Protein AF-A0A1H3S8G8-F1 (afdb_monomer_lite)

Foldseek 3Di:
DLVVLVLVVVVVVCLQCVCVVCVVVPNRDPQVCVVLVHPHPVRQLLQKAWFFDLDSAWGWMKGQGPVRKIKIATGRHDDGRPDIDIGRHQLVVNVVSVVVCVVSVHDGDCVSGQDDPPDDSNVDPHDSVSNVVVSVVSPD

Radius of gyration: 14.51 Å; chains: 1; bounding box: 29×33×45 Å

pLDDT: mean 71.93, std 17.77, range [33.47, 95.25]

Sequence (140 aa):
MIRMFKSLKKIMQKVFQGDRNSAETGRTPHAIWKIAGYMSSEEMDAHTVQIYWFNPDNFYMATKCKDQTWIVWENLGNDFCRNHIHFSNWREAVLFLYEESKKLGAIWGPESFGFRVGVNPFENEPDFSFYKEMVEEYYD

Secondary structure (DSSP, 8-state):
-HHHHHHHHHHHHHHHHHHHHHGGGT-----HHHHTT-SSHHHHHTTEEEEEEEETTEEEEEEE-TTS-EEEEEEESSSTTSEEEEESSHHHHHHHHHHHHHHHTPPP-GGGGTPPTT--TTTS---HHHHHHHHHHHH-

Structure (mmCIF, N/CA/C/O backbone):
data_AF-A0A1H3S8G8-F1
#
_entry.id   AF-A0A1H3S8G8-F1
#
loop_
_atom_site.group_PDB
_atom_site.id
_atom_site.type_symbol
_atom_site.label_atom_id
_atom_site.label_alt_id
_atom_site.label_comp_id
_atom_site.label_asym_id
_atom_site.label_entity_id
_atom_site.label_seq_id
_atom_site.pdbx_PDB_ins_code
_atom_site.Cartn_x
_atom_site.Cartn_y
_atom_site.Cartn_z
_atom_site.occupancy
_atom_site.B_iso_or_equiv
_atom_site.auth_seq_id
_atom_site.auth_comp_id
_atom_site.auth_asym_id
_atom_site.auth_atom_id
_atom_site.pdbx_PDB_model_num
ATOM 1 N N . MET A 1 1 ? 13.587 -17.000 -8.608 1.00 40.34 1 MET A N 1
ATOM 2 C CA . MET A 1 1 ? 12.211 -16.722 -8.139 1.00 40.34 1 MET A CA 1
ATOM 3 C C . MET A 1 1 ? 11.906 -17.349 -6.776 1.00 40.34 1 MET A C 1
ATOM 5 O O . MET A 1 1 ? 11.712 -16.593 -5.844 1.00 40.34 1 MET A O 1
ATOM 9 N N . ILE A 1 2 ? 11.983 -18.673 -6.582 1.00 33.47 2 ILE A N 1
ATOM 10 C CA . ILE A 1 2 ? 11.599 -19.365 -5.318 1.00 33.47 2 ILE A CA 1
ATOM 11 C C . ILE A 1 2 ? 12.330 -18.859 -4.049 1.00 33.47 2 ILE A C 1
ATOM 13 O O . ILE A 1 2 ? 11.754 -18.773 -2.967 1.00 33.47 2 ILE A O 1
ATOM 17 N N . ARG A 1 3 ? 13.608 -18.473 -4.163 1.00 35.59 3 ARG A N 1
ATOM 18 C CA . ARG A 1 3 ? 14.413 -17.956 -3.035 1.00 35.59 3 ARG A CA 1
ATOM 19 C C . ARG A 1 3 ? 13.947 -16.581 -2.528 1.00 35.59 3 ARG A C 1
ATOM 21 O O . ARG A 1 3 ? 14.215 -16.238 -1.384 1.00 35.59 3 ARG A O 1
ATOM 28 N N . MET A 1 4 ? 13.268 -15.822 -3.387 1.00 38.59 4 MET A N 1
ATOM 29 C CA . MET A 1 4 ? 12.788 -14.462 -3.138 1.00 38.59 4 MET A CA 1
ATOM 30 C C . MET A 1 4 ? 11.531 -14.477 -2.269 1.00 38.59 4 MET A C 1
ATOM 32 O O . MET A 1 4 ? 11.485 -13.826 -1.231 1.00 38.59 4 MET A O 1
ATOM 36 N N . PHE A 1 5 ? 10.583 -15.342 -2.630 1.00 37.78 5 PHE A N 1
ATOM 37 C CA . PHE A 1 5 ? 9.359 -15.572 -1.874 1.00 37.78 5 PHE A CA 1
ATOM 38 C C . PHE A 1 5 ? 9.680 -16.078 -0.452 1.00 37.78 5 PHE A C 1
ATOM 40 O O . PHE A 1 5 ? 9.202 -15.510 0.525 1.00 37.78 5 PHE A O 1
ATOM 47 N N . LYS A 1 6 ? 10.564 -17.074 -0.262 1.00 40.22 6 LYS A N 1
ATOM 48 C CA . LYS A 1 6 ? 10.893 -17.573 1.100 1.00 40.22 6 LYS A CA 1
ATOM 49 C C . LYS A 1 6 ? 11.441 -16.496 2.052 1.00 40.22 6 LYS A C 1
ATOM 51 O O . LYS A 1 6 ? 11.160 -16.550 3.250 1.00 40.22 6 LYS A O 1
ATOM 56 N N . SER A 1 7 ? 12.203 -15.525 1.543 1.00 43.31 7 SER A N 1
ATOM 57 C CA . SER A 1 7 ? 12.634 -14.362 2.333 1.00 43.31 7 SER A CA 1
ATOM 58 C C . SER A 1 7 ? 11.457 -13.450 2.680 1.00 43.31 7 SER A C 1
ATOM 60 O O . SER A 1 7 ? 11.375 -12.989 3.813 1.00 43.31 7 SER A O 1
ATOM 62 N N . LEU A 1 8 ? 10.516 -13.272 1.753 1.00 45.50 8 LEU A N 1
ATOM 63 C CA . LEU A 1 8 ? 9.277 -12.513 1.927 1.00 45.50 8 LEU A CA 1
ATOM 64 C C . LEU A 1 8 ? 8.398 -13.070 3.062 1.00 45.50 8 LEU A C 1
ATOM 66 O O . LEU A 1 8 ? 8.045 -12.318 3.962 1.00 45.50 8 LEU A O 1
ATOM 70 N N . LYS A 1 9 ? 8.139 -14.390 3.110 1.00 49.94 9 LYS A N 1
ATOM 71 C CA . LYS A 1 9 ? 7.389 -15.041 4.215 1.00 49.94 9 LYS A CA 1
ATOM 72 C C . LYS A 1 9 ? 8.050 -14.784 5.568 1.00 49.94 9 LYS A C 1
ATOM 74 O O . LYS A 1 9 ? 7.374 -14.505 6.550 1.00 49.94 9 LYS A O 1
ATOM 79 N N . LYS A 1 10 ? 9.384 -14.836 5.621 1.00 52.56 10 LYS A N 1
ATOM 80 C CA . LYS A 1 10 ? 10.160 -14.581 6.843 1.00 52.56 10 LYS A CA 1
ATOM 81 C C . LYS A 1 10 ? 10.150 -13.103 7.242 1.00 52.56 10 LYS A C 1
ATOM 83 O O . LYS A 1 10 ? 10.197 -12.812 8.433 1.00 52.56 10 LYS A O 1
ATOM 88 N N . ILE A 1 11 ? 10.091 -12.192 6.271 1.00 51.97 11 ILE A N 1
ATOM 89 C CA . ILE A 1 11 ? 9.943 -10.750 6.489 1.00 51.97 11 ILE A CA 1
ATOM 90 C C . ILE A 1 11 ? 8.528 -10.446 6.979 1.00 51.97 11 ILE A C 1
ATOM 92 O O . ILE A 1 11 ? 8.407 -9.844 8.033 1.00 51.97 11 ILE A O 1
ATOM 96 N N . MET A 1 12 ? 7.477 -10.942 6.321 1.00 49.28 12 MET A N 1
ATOM 97 C CA . MET A 1 12 ? 6.086 -10.765 6.761 1.00 49.28 12 MET A CA 1
ATOM 98 C C . MET A 1 12 ? 5.850 -11.373 8.147 1.00 49.28 12 MET A C 1
ATOM 100 O O . MET A 1 12 ? 5.337 -10.706 9.037 1.00 49.28 12 MET A O 1
ATOM 104 N N . GLN A 1 13 ? 6.331 -12.594 8.401 1.00 53.72 13 GLN A N 1
ATOM 105 C CA . GLN A 1 13 ? 6.277 -13.182 9.742 1.00 53.72 13 GLN A CA 1
ATOM 106 C C . GLN A 1 13 ? 7.041 -12.344 10.769 1.00 53.72 13 GLN A C 1
ATOM 108 O O . GLN A 1 13 ? 6.549 -12.187 11.878 1.00 53.72 13 GLN A O 1
ATOM 113 N N . LYS A 1 14 ? 8.199 -11.765 10.416 1.00 52.97 14 LYS A N 1
ATOM 114 C CA . LYS A 1 14 ? 8.927 -10.822 11.281 1.00 52.97 14 LYS A CA 1
ATOM 115 C C . LYS A 1 14 ? 8.210 -9.487 11.466 1.00 52.97 14 LYS A C 1
ATOM 117 O O . LYS A 1 14 ? 8.347 -8.921 12.538 1.00 52.97 14 LYS A O 1
ATOM 122 N N . VAL A 1 15 ? 7.470 -8.991 10.479 1.00 52.12 15 VAL A N 1
ATOM 123 C CA . VAL A 1 15 ? 6.645 -7.778 10.589 1.00 52.12 15 VAL A CA 1
ATOM 124 C C . VAL A 1 15 ? 5.560 -8.013 11.634 1.00 52.12 15 VAL A C 1
ATOM 126 O O . VAL A 1 15 ? 5.471 -7.271 12.607 1.00 52.12 15 VAL A O 1
ATOM 129 N N . PHE A 1 16 ? 4.833 -9.125 11.516 1.00 49.81 16 PHE A N 1
ATOM 130 C CA . PHE A 1 16 ? 3.761 -9.472 12.450 1.00 49.81 16 PHE A CA 1
ATOM 131 C C . PHE A 1 16 ? 4.267 -10.002 13.809 1.00 49.81 16 PHE A C 1
ATOM 133 O O . PHE A 1 16 ? 3.591 -9.849 14.824 1.00 49.81 16 PHE A O 1
ATOM 140 N N . GLN A 1 17 ? 5.464 -10.603 13.882 1.00 46.16 17 GLN A N 1
ATOM 141 C CA . GLN A 1 17 ? 6.090 -11.043 15.145 1.00 46.16 17 GLN A CA 1
ATOM 142 C C . GLN A 1 17 ? 6.934 -9.957 15.825 1.00 46.16 17 GLN A C 1
ATOM 144 O O . GLN A 1 17 ? 7.108 -10.006 17.041 1.00 46.16 17 GLN A O 1
ATOM 149 N N . GLY A 1 18 ? 7.440 -8.967 15.089 1.00 48.47 18 GLY A N 1
ATOM 150 C CA . GLY A 1 18 ? 8.150 -7.804 15.631 1.00 48.47 18 GLY A CA 1
ATOM 151 C C . GLY A 1 18 ? 7.237 -6.936 16.496 1.00 48.47 18 GLY A C 1
ATOM 152 O O . GLY A 1 18 ? 7.663 -6.449 17.546 1.00 48.47 18 GLY A O 1
ATOM 153 N N . ASP A 1 19 ? 5.952 -6.867 16.140 1.00 48.66 19 ASP A N 1
ATOM 154 C CA . ASP A 1 19 ? 4.890 -6.314 16.989 1.00 48.66 19 ASP A CA 1
ATOM 155 C C . ASP A 1 19 ? 4.753 -7.069 18.326 1.00 48.66 19 ASP A C 1
ATOM 157 O O . ASP A 1 19 ? 4.476 -6.472 19.368 1.00 48.66 19 ASP A O 1
ATOM 161 N N . ARG A 1 20 ? 5.028 -8.381 18.330 1.00 43.47 20 ARG A N 1
ATOM 162 C CA . ARG A 1 20 ? 4.931 -9.250 19.512 1.00 43.47 20 ARG A CA 1
ATOM 163 C C . ARG A 1 20 ? 6.098 -9.044 20.495 1.00 43.47 20 ARG A C 1
ATOM 165 O O . ARG A 1 20 ? 5.859 -8.982 21.695 1.00 43.47 20 ARG A O 1
ATOM 172 N N . ASN A 1 21 ? 7.331 -8.861 20.005 1.00 39.47 21 ASN A N 1
ATOM 173 C CA . ASN A 1 21 ? 8.525 -8.632 20.848 1.00 39.47 21 ASN A CA 1
ATOM 174 C C . ASN A 1 21 ? 8.646 -7.191 21.374 1.00 39.47 21 ASN A C 1
ATOM 176 O O . ASN A 1 21 ? 9.250 -6.941 22.417 1.00 39.47 21 ASN A O 1
ATOM 180 N N . SER A 1 22 ? 8.073 -6.216 20.671 1.00 45.53 22 SER A N 1
ATOM 181 C CA . SER A 1 22 ? 8.128 -4.809 21.084 1.00 45.53 22 SER A CA 1
ATOM 182 C C . SER A 1 22 ? 7.281 -4.538 22.338 1.00 45.53 22 SER A C 1
ATOM 184 O O . SER A 1 22 ? 7.644 -3.696 23.162 1.00 45.53 22 SER A O 1
ATOM 186 N N . ALA A 1 23 ? 6.225 -5.334 22.552 1.00 42.12 23 ALA A N 1
ATOM 187 C CA . ALA A 1 23 ? 5.430 -5.338 23.780 1.00 42.12 23 ALA A CA 1
ATOM 188 C C . ALA A 1 23 ? 6.251 -5.684 25.044 1.00 42.12 23 ALA A C 1
ATOM 190 O O . ALA A 1 23 ? 5.942 -5.183 26.122 1.00 42.12 23 ALA A O 1
ATOM 191 N N . GLU A 1 24 ? 7.325 -6.474 24.921 1.00 39.62 24 GLU A N 1
ATOM 192 C CA . GLU A 1 24 ? 8.179 -6.890 26.048 1.00 39.62 24 GLU A CA 1
ATOM 193 C C . GLU A 1 24 ? 9.216 -5.824 26.451 1.00 39.62 24 GLU A C 1
ATOM 195 O O . GLU A 1 24 ? 9.708 -5.825 27.577 1.00 39.62 24 GLU A O 1
ATOM 200 N N . THR A 1 25 ? 9.528 -4.871 25.562 1.00 38.34 25 THR A N 1
ATOM 201 C CA . THR A 1 25 ? 10.548 -3.824 25.796 1.00 38.34 25 THR A CA 1
ATOM 202 C C . THR A 1 25 ? 9.971 -2.481 26.262 1.00 38.34 25 THR A C 1
ATOM 204 O O . THR A 1 25 ? 10.707 -1.502 26.393 1.00 38.34 25 THR A O 1
ATOM 207 N N . GLY A 1 26 ? 8.654 -2.395 26.492 1.00 37.16 26 GLY A N 1
ATOM 208 C CA . GLY A 1 26 ? 7.969 -1.155 26.892 1.00 37.16 26 GLY A CA 1
ATOM 209 C C . GLY A 1 26 ? 7.886 -0.085 25.793 1.00 37.16 26 GLY A C 1
ATOM 210 O O . GLY A 1 26 ? 7.314 0.981 26.009 1.00 37.16 26 GLY A O 1
ATOM 211 N N . ARG A 1 27 ? 8.415 -0.361 24.596 1.00 45.44 27 ARG A N 1
ATOM 212 C CA . ARG A 1 27 ? 8.178 0.422 23.382 1.00 45.44 27 ARG A CA 1
ATOM 213 C C . ARG A 1 27 ? 6.961 -0.169 22.695 1.00 45.44 27 ARG A C 1
ATOM 215 O O . ARG A 1 27 ? 7.115 -1.007 21.820 1.00 45.44 27 ARG A O 1
ATOM 222 N N . THR A 1 28 ? 5.753 0.221 23.089 1.00 44.00 28 THR A N 1
ATOM 223 C CA . THR A 1 28 ? 4.561 -0.180 22.334 1.00 44.00 28 THR A CA 1
ATOM 224 C C . THR A 1 28 ? 4.692 0.361 20.912 1.00 44.00 28 THR A C 1
ATOM 226 O O . THR A 1 28 ? 4.639 1.587 20.744 1.00 44.00 28 THR A O 1
ATOM 229 N N . PRO A 1 29 ? 4.836 -0.492 19.879 1.00 49.22 29 PRO A N 1
ATOM 230 C CA . PRO A 1 29 ? 4.448 -0.071 18.549 1.00 49.22 29 PRO A CA 1
ATOM 231 C C . PRO A 1 29 ? 2.994 0.358 18.700 1.00 49.22 29 PRO A C 1
ATOM 233 O O . PRO A 1 29 ? 2.211 -0.297 19.401 1.00 49.22 29 PRO A O 1
ATOM 236 N N . HIS A 1 30 ? 2.619 1.496 18.128 1.00 54.53 30 HIS A N 1
ATOM 237 C CA . HIS A 1 30 ? 1.197 1.720 17.944 1.00 54.53 30 HIS A CA 1
ATOM 238 C C . HIS A 1 30 ? 0.748 0.579 17.052 1.00 54.53 30 HIS A C 1
ATOM 240 O O . HIS A 1 30 ? 1.142 0.543 15.895 1.00 54.53 30 HIS A O 1
ATOM 246 N N . ALA A 1 31 ? 0.031 -0.375 17.642 1.00 71.38 31 ALA A N 1
ATOM 247 C CA . ALA A 1 31 ? -0.576 -1.503 16.969 1.00 71.38 31 ALA A CA 1
ATOM 248 C C . ALA A 1 31 ? -1.118 -1.034 15.614 1.00 71.38 31 ALA A C 1
ATOM 250 O O . ALA A 1 31 ? -2.138 -0.344 15.578 1.00 71.38 31 ALA A O 1
ATOM 251 N N . ILE A 1 32 ? -0.409 -1.329 14.522 1.00 75.69 32 ILE A N 1
ATOM 252 C CA . ILE A 1 32 ? -0.683 -0.732 13.204 1.00 75.69 32 ILE A CA 1
ATOM 253 C C . ILE A 1 32 ? -2.089 -1.095 12.717 1.00 75.69 32 ILE A C 1
ATOM 255 O O . ILE A 1 32 ? -2.764 -0.295 12.073 1.00 75.69 32 ILE A O 1
ATOM 259 N N . TRP A 1 33 ? -2.597 -2.240 13.178 1.00 79.94 33 TRP A N 1
ATOM 260 C CA . TRP A 1 33 ? -3.981 -2.652 12.988 1.00 79.94 33 TRP A CA 1
ATOM 261 C C . TRP A 1 33 ? -4.984 -1.666 13.596 1.00 79.94 33 TRP A C 1
ATOM 263 O O . TRP A 1 33 ? -5.992 -1.382 12.962 1.00 79.94 33 TRP A O 1
ATOM 273 N N . LYS A 1 34 ? -4.703 -1.065 14.762 1.00 82.94 34 LYS A N 1
ATOM 274 C CA . LYS A 1 34 ? -5.573 -0.034 15.354 1.00 82.94 34 LYS A CA 1
ATOM 275 C C . LYS A 1 34 ? -5.603 1.239 14.515 1.00 82.94 34 LYS A C 1
ATOM 277 O O . LYS A 1 34 ? -6.664 1.843 14.408 1.00 82.94 34 LYS A O 1
ATOM 282 N N . ILE A 1 35 ? -4.469 1.635 13.927 1.00 84.75 35 ILE A N 1
ATOM 283 C CA . ILE A 1 35 ? -4.392 2.805 13.033 1.00 84.75 35 ILE A CA 1
ATOM 284 C C . ILE A 1 35 ? -5.289 2.581 11.809 1.00 84.75 35 ILE A C 1
ATOM 286 O O . ILE A 1 35 ? -6.026 3.479 11.421 1.00 84.75 35 ILE A O 1
ATOM 290 N N . ALA A 1 36 ? -5.288 1.364 11.260 1.00 84.19 36 ALA A N 1
ATOM 291 C CA . ALA A 1 36 ? -6.137 0.971 10.136 1.00 84.19 36 ALA A CA 1
ATOM 292 C C . ALA A 1 36 ? -7.601 0.626 10.523 1.00 84.19 36 ALA A C 1
ATOM 294 O O . ALA A 1 36 ? -8.419 0.288 9.662 1.00 84.19 36 ALA A O 1
ATOM 295 N N . GLY A 1 37 ? -7.957 0.710 11.813 1.00 88.75 37 GLY A N 1
ATOM 296 C CA . GLY A 1 37 ? -9.311 0.460 12.327 1.00 88.75 37 GLY A CA 1
ATOM 297 C C . GLY A 1 37 ? -9.656 -1.012 12.603 1.00 88.75 37 GLY A C 1
ATOM 298 O O . GLY A 1 37 ? -10.815 -1.345 12.858 1.00 88.75 37 GLY A O 1
ATOM 299 N N . TYR A 1 38 ? -8.678 -1.909 12.566 1.00 87.19 38 TYR A N 1
ATOM 300 C CA . TYR A 1 38 ? -8.835 -3.340 12.823 1.00 87.19 38 TYR A CA 1
ATOM 301 C C . TYR A 1 38 ? -8.663 -3.705 14.302 1.00 87.19 38 TYR A C 1
ATOM 303 O O . TYR A 1 38 ? -8.063 -2.971 15.091 1.00 87.19 38 TYR A O 1
ATOM 311 N N . MET A 1 39 ? -9.206 -4.863 14.686 1.00 84.69 39 MET A N 1
ATOM 312 C CA . MET A 1 39 ? -9.141 -5.393 16.051 1.00 84.69 39 MET A CA 1
ATOM 313 C C . MET A 1 39 ? -7.874 -6.221 16.289 1.00 84.69 39 MET A C 1
ATOM 315 O O . MET A 1 39 ? -7.405 -6.291 17.428 1.00 84.69 39 MET A O 1
ATOM 319 N N . SER A 1 40 ? -7.297 -6.808 15.235 1.00 81.69 40 SER A N 1
ATOM 320 C CA . SER A 1 40 ? -6.044 -7.566 15.302 1.00 81.69 40 SER A CA 1
ATOM 321 C C . SER A 1 40 ? -5.217 -7.469 14.016 1.00 81.69 40 SER A C 1
ATOM 323 O O . SER A 1 40 ? -5.704 -7.027 12.972 1.00 81.69 40 SER A O 1
ATOM 325 N N . SER A 1 41 ? -3.959 -7.908 14.095 1.00 76.81 41 SER A N 1
ATOM 326 C CA . SER A 1 41 ? -3.060 -8.046 12.945 1.00 76.81 41 SER A CA 1
ATOM 327 C C . SER A 1 41 ? -3.592 -9.018 11.894 1.00 76.81 41 SER A C 1
ATOM 329 O O . SER A 1 41 ? -3.469 -8.741 10.709 1.00 76.81 41 SER A O 1
ATOM 331 N N . GLU A 1 42 ? -4.216 -10.123 12.309 1.00 78.50 42 GLU A N 1
ATOM 332 C CA . GLU A 1 42 ? -4.793 -11.121 11.400 1.00 78.50 42 GLU A CA 1
ATOM 333 C C . GLU A 1 42 ? -5.969 -10.548 10.601 1.00 78.50 42 GLU A C 1
ATOM 335 O O . GLU A 1 42 ? -6.124 -10.854 9.422 1.00 78.50 42 GLU A O 1
ATOM 340 N N . GLU A 1 43 ? -6.788 -9.698 11.230 1.00 82.44 43 GLU A N 1
ATOM 341 C CA . GLU A 1 43 ? -7.884 -9.011 10.542 1.00 82.44 43 GLU A CA 1
ATOM 342 C C . GLU A 1 43 ? -7.342 -8.000 9.518 1.00 82.44 43 GLU A C 1
ATOM 344 O O . GLU A 1 43 ? -7.849 -7.919 8.403 1.00 82.44 43 GLU A O 1
ATOM 349 N N . MET A 1 44 ? -6.282 -7.264 9.871 1.00 84.19 44 MET A N 1
ATOM 350 C CA . MET A 1 44 ? -5.624 -6.304 8.977 1.00 84.19 44 MET A CA 1
ATOM 351 C C . MET A 1 44 ? -4.916 -6.982 7.789 1.00 84.19 44 MET A C 1
ATOM 353 O O . MET A 1 44 ? -4.919 -6.443 6.681 1.00 84.19 44 MET A O 1
ATOM 357 N N . ASP A 1 45 ? -4.306 -8.152 8.001 1.00 81.19 45 ASP A N 1
ATOM 358 C CA . ASP A 1 45 ? -3.538 -8.887 6.983 1.00 81.19 45 ASP A CA 1
ATOM 359 C C . ASP A 1 45 ? -4.403 -9.264 5.769 1.00 81.19 45 ASP A C 1
ATOM 361 O O . ASP A 1 45 ? -3.981 -9.106 4.627 1.00 81.19 45 ASP A O 1
ATOM 365 N N . ALA A 1 46 ? -5.675 -9.611 5.995 1.00 83.75 46 ALA A N 1
ATOM 366 C CA . ALA A 1 46 ? -6.642 -9.893 4.927 1.00 83.75 46 ALA A CA 1
ATOM 367 C C . ALA A 1 46 ? -6.930 -8.693 3.998 1.00 83.75 46 ALA A C 1
ATOM 369 O O . ALA A 1 46 ? -7.520 -8.863 2.931 1.00 83.75 46 ALA A O 1
ATOM 370 N N . HIS A 1 47 ? -6.528 -7.487 4.402 1.00 88.62 47 HIS A N 1
ATOM 371 C CA . HIS A 1 47 ? -6.718 -6.234 3.670 1.00 88.62 47 HIS A CA 1
ATOM 372 C C . HIS A 1 47 ? -5.395 -5.533 3.356 1.00 88.62 47 HIS A C 1
ATOM 374 O O . HIS A 1 47 ? -5.385 -4.341 3.039 1.00 88.62 47 HIS A O 1
ATOM 380 N N . THR A 1 48 ? -4.280 -6.257 3.456 1.00 84.00 48 THR A N 1
ATOM 381 C CA . THR A 1 48 ? -2.939 -5.729 3.218 1.00 84.00 48 THR A CA 1
ATOM 382 C C . THR A 1 48 ? -2.306 -6.430 2.024 1.00 84.00 48 THR A C 1
ATOM 384 O O . THR A 1 48 ? -2.227 -7.653 1.973 1.00 84.00 48 THR A O 1
ATOM 387 N N . VAL A 1 49 ? -1.830 -5.644 1.062 1.00 80.75 49 VAL A N 1
ATOM 388 C CA . VAL A 1 49 ? -1.036 -6.125 -0.073 1.00 80.75 49 VAL A CA 1
ATOM 389 C C . VAL A 1 49 ? 0.396 -5.634 0.056 1.00 80.75 49 VAL A C 1
ATOM 391 O O . VAL A 1 49 ? 0.654 -4.487 0.442 1.00 80.75 49 VAL A O 1
ATOM 394 N N . GLN A 1 50 ? 1.350 -6.500 -0.274 1.00 73.69 50 GLN A N 1
ATOM 395 C CA . GLN A 1 50 ? 2.727 -6.075 -0.465 1.00 73.69 50 GLN A CA 1
ATOM 396 C C . GLN A 1 50 ? 2.878 -5.464 -1.847 1.00 73.69 50 GLN A C 1
ATOM 398 O O . GLN A 1 50 ? 2.241 -5.884 -2.803 1.00 73.69 50 GLN A O 1
ATOM 403 N N . ILE A 1 51 ? 3.714 -4.440 -1.928 1.00 67.12 51 ILE A N 1
ATOM 404 C CA . ILE A 1 51 ? 3.731 -3.572 -3.084 1.00 67.12 51 ILE A CA 1
ATOM 405 C C . ILE A 1 51 ? 5.020 -3.801 -3.857 1.00 67.12 51 ILE A C 1
ATOM 407 O O . ILE A 1 51 ? 5.042 -4.652 -4.734 1.00 67.12 51 ILE A O 1
ATOM 411 N N . TYR A 1 52 ? 6.151 -3.211 -3.496 1.00 64.62 52 TYR A N 1
ATOM 412 C CA . TYR A 1 52 ? 7.407 -3.578 -4.154 1.00 64.62 52 TYR A CA 1
ATOM 413 C C . TYR A 1 52 ? 8.550 -3.736 -3.165 1.00 64.62 52 TYR A C 1
ATOM 415 O O . TYR A 1 52 ? 8.517 -3.260 -2.027 1.00 64.62 52 TYR A O 1
ATOM 423 N N . TRP A 1 53 ? 9.574 -4.442 -3.638 1.00 60.84 53 TRP A N 1
ATOM 424 C CA . TRP A 1 53 ? 10.785 -4.763 -2.904 1.00 60.84 53 TRP A CA 1
ATOM 425 C C . TRP A 1 53 ? 11.962 -4.083 -3.594 1.00 60.84 53 TRP A C 1
ATOM 427 O O . TRP A 1 53 ? 12.300 -4.424 -4.727 1.00 60.84 53 TRP A O 1
ATOM 437 N N . PHE A 1 54 ? 12.552 -3.084 -2.938 1.00 55.62 54 PHE A N 1
ATOM 438 C CA . PHE A 1 54 ? 13.712 -2.386 -3.492 1.00 55.62 54 PHE A CA 1
ATOM 439 C C . PHE A 1 54 ? 15.018 -3.102 -3.125 1.00 55.62 54 PHE A C 1
ATOM 441 O O . PHE A 1 54 ? 15.920 -3.240 -3.948 1.00 55.62 54 PHE A O 1
ATOM 448 N N . ASN A 1 55 ? 15.104 -3.597 -1.890 1.00 57.22 55 ASN A N 1
ATOM 449 C CA . ASN A 1 55 ? 16.197 -4.415 -1.375 1.00 57.22 55 ASN A CA 1
ATOM 450 C C . ASN A 1 55 ? 15.693 -5.214 -0.149 1.00 57.22 55 ASN A C 1
ATOM 452 O O . ASN A 1 55 ? 14.606 -4.918 0.345 1.00 57.22 55 ASN A O 1
ATOM 456 N N . PRO A 1 56 ? 16.449 -6.200 0.378 1.00 56.88 56 PRO A N 1
ATOM 457 C CA . PRO A 1 56 ? 16.022 -7.051 1.497 1.00 56.88 56 PRO A CA 1
ATOM 458 C C . PRO A 1 56 ? 15.479 -6.329 2.726 1.00 56.88 56 PRO A C 1
ATOM 460 O O . PRO A 1 56 ? 14.659 -6.905 3.438 1.00 56.88 56 PRO A O 1
ATOM 463 N N . ASP A 1 57 ? 15.906 -5.089 2.931 1.00 55.88 57 ASP A N 1
ATOM 464 C CA . ASP A 1 57 ? 15.663 -4.329 4.146 1.00 55.88 57 ASP A CA 1
ATOM 465 C C . ASP A 1 57 ? 14.550 -3.278 3.977 1.00 55.88 57 ASP A C 1
ATOM 467 O O . ASP A 1 57 ? 13.943 -2.879 4.971 1.00 55.88 57 ASP A O 1
ATOM 471 N N . ASN A 1 58 ? 14.215 -2.894 2.737 1.00 67.25 58 ASN A N 1
ATOM 472 C CA . ASN A 1 58 ? 13.258 -1.836 2.429 1.00 67.25 58 ASN A CA 1
ATOM 473 C C . ASN A 1 58 ? 12.126 -2.333 1.522 1.00 67.25 58 ASN A C 1
ATOM 475 O O . ASN A 1 58 ? 12.340 -2.757 0.377 1.00 67.25 58 ASN A O 1
ATOM 479 N N . PHE A 1 59 ? 10.897 -2.227 2.017 1.00 72.75 59 PHE A N 1
ATOM 480 C CA . PHE A 1 59 ? 9.695 -2.567 1.262 1.00 72.75 59 PHE A CA 1
ATOM 481 C C . PHE A 1 59 ? 8.537 -1.646 1.632 1.00 72.75 59 PHE A C 1
ATOM 483 O O . PHE A 1 59 ? 8.529 -1.022 2.693 1.00 72.75 59 PHE A O 1
ATOM 490 N N . TYR A 1 60 ? 7.548 -1.617 0.746 1.00 78.62 60 TYR A N 1
ATOM 491 C CA . TYR A 1 60 ? 6.293 -0.910 0.949 1.00 78.62 60 TYR A CA 1
ATOM 492 C C . TYR A 1 60 ? 5.132 -1.905 0.991 1.00 78.62 60 TYR A C 1
ATOM 494 O O . TYR A 1 60 ? 5.126 -2.903 0.260 1.00 78.62 60 TYR A O 1
ATOM 502 N N . MET A 1 61 ? 4.148 -1.627 1.840 1.00 81.25 61 MET A N 1
ATOM 503 C CA . MET A 1 61 ? 2.861 -2.331 1.884 1.00 81.25 61 MET A CA 1
ATOM 504 C C . MET A 1 61 ? 1.742 -1.305 1.767 1.00 81.25 61 MET A C 1
ATOM 506 O O . MET A 1 61 ? 1.926 -0.169 2.202 1.00 81.25 61 MET A O 1
ATOM 510 N N . ALA A 1 62 ? 0.579 -1.697 1.253 1.00 85.69 62 ALA A N 1
ATOM 511 C CA . ALA A 1 62 ? -0.629 -0.913 1.462 1.00 85.69 62 ALA A CA 1
ATOM 512 C C . ALA A 1 62 ? -1.729 -1.734 2.107 1.00 85.69 62 ALA A C 1
ATOM 514 O O . ALA A 1 62 ? -1.930 -2.901 1.780 1.00 85.69 62 ALA A O 1
ATOM 515 N N . THR A 1 63 ? -2.459 -1.075 2.991 1.00 87.12 63 THR A N 1
ATOM 516 C CA . THR A 1 63 ? -3.618 -1.620 3.677 1.00 87.12 63 THR A CA 1
ATOM 517 C C . THR A 1 63 ? -4.833 -0.787 3.319 1.00 87.12 63 THR A C 1
ATOM 519 O O . THR A 1 63 ? -4.809 0.440 3.446 1.00 87.12 63 THR A O 1
ATOM 522 N N . LYS A 1 64 ? -5.911 -1.454 2.916 1.00 92.62 64 LYS A N 1
ATOM 523 C CA . LYS A 1 64 ? -7.238 -0.844 2.880 1.00 92.62 64 LYS A CA 1
ATOM 524 C C . LYS A 1 64 ? -7.776 -0.794 4.304 1.00 92.62 64 LYS A C 1
ATOM 526 O O . LYS A 1 64 ? -7.782 -1.813 4.979 1.00 92.62 64 LYS A O 1
ATOM 531 N N . CYS A 1 65 ? -8.202 0.371 4.767 1.00 92.00 65 CYS A N 1
ATOM 532 C CA . CYS A 1 65 ? -8.732 0.570 6.113 1.00 92.00 65 CYS A CA 1
ATOM 533 C C . CYS A 1 65 ? -10.239 0.290 6.170 1.00 92.00 65 CYS A C 1
ATOM 535 O O . CYS A 1 65 ? -10.930 0.270 5.144 1.00 92.00 65 CYS A O 1
ATOM 537 N N . LYS A 1 66 ?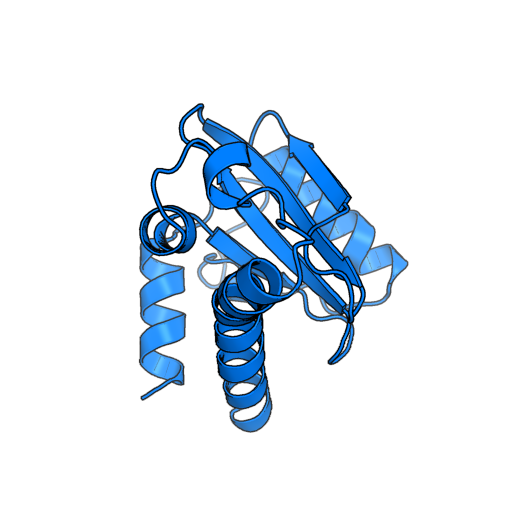 -10.788 0.128 7.384 1.00 92.00 66 LYS A N 1
ATOM 538 C CA . LYS A 1 66 ? -12.240 -0.085 7.562 1.00 92.00 66 LYS A CA 1
ATOM 539 C C . LYS A 1 66 ? -13.093 1.071 7.037 1.00 92.00 66 LYS A C 1
ATOM 541 O O . LYS A 1 66 ? -14.194 0.837 6.542 1.00 92.00 66 LYS A O 1
ATOM 546 N N . ASP A 1 67 ? -12.577 2.293 7.107 1.00 92.38 67 ASP A N 1
ATOM 547 C CA . ASP A 1 67 ? -13.221 3.505 6.588 1.00 92.38 67 ASP A CA 1
ATOM 548 C C . ASP A 1 67 ? -13.055 3.690 5.065 1.00 92.38 67 ASP A C 1
ATOM 550 O O . ASP A 1 67 ? -13.428 4.731 4.532 1.00 92.38 67 ASP A O 1
ATOM 554 N N . GLN A 1 68 ? -12.545 2.670 4.361 1.00 91.19 68 GLN A N 1
ATOM 555 C CA . GLN A 1 68 ? -12.257 2.655 2.920 1.00 91.19 68 GLN A CA 1
ATOM 556 C C . GLN A 1 68 ? -11.097 3.559 2.476 1.00 91.19 68 GLN A C 1
ATOM 558 O O . GLN A 1 68 ? -10.790 3.596 1.281 1.00 91.19 68 GLN A O 1
ATOM 563 N N . THR A 1 69 ? -10.412 4.230 3.406 1.00 94.94 69 THR A N 1
ATOM 564 C CA . THR A 1 69 ? -9.142 4.900 3.110 1.00 94.94 69 THR A CA 1
ATOM 565 C C . THR A 1 69 ? -8.023 3.878 2.935 1.00 94.94 69 THR A C 1
ATOM 567 O O . THR A 1 69 ? -8.183 2.683 3.202 1.00 94.94 69 THR A O 1
ATOM 570 N N . TRP A 1 70 ? -6.881 4.335 2.437 1.00 93.06 70 TRP A N 1
ATOM 571 C CA . TRP A 1 70 ? -5.720 3.495 2.187 1.00 93.06 70 TRP A CA 1
ATOM 572 C C . TRP A 1 70 ? -4.514 4.029 2.936 1.00 93.06 70 TRP A C 1
ATOM 574 O O . TRP A 1 70 ? -4.234 5.222 2.897 1.00 93.06 70 TRP A O 1
ATOM 584 N N . ILE A 1 71 ? -3.775 3.137 3.586 1.00 90.06 71 ILE A N 1
ATOM 585 C CA . ILE A 1 71 ? -2.509 3.474 4.228 1.00 90.06 71 ILE A CA 1
ATOM 586 C C . ILE A 1 71 ? -1.390 2.780 3.475 1.00 90.06 71 ILE A C 1
ATOM 588 O O . ILE A 1 71 ? -1.437 1.567 3.290 1.00 90.06 71 ILE A O 1
ATOM 592 N N . VAL A 1 72 ? -0.373 3.540 3.081 1.00 88.38 72 VAL A N 1
ATOM 593 C CA . VAL A 1 72 ? 0.905 2.985 2.633 1.00 88.38 72 VAL A CA 1
ATOM 594 C C . VAL A 1 72 ? 1.878 3.006 3.795 1.00 88.38 72 VAL A C 1
ATOM 596 O O . VAL A 1 72 ? 2.130 4.059 4.382 1.00 88.38 72 VAL A O 1
ATOM 599 N N . TRP A 1 73 ? 2.440 1.843 4.092 1.00 83.69 73 TRP A N 1
ATOM 600 C CA . TRP A 1 73 ? 3.445 1.637 5.120 1.00 83.69 73 TRP A CA 1
ATOM 601 C C . TRP A 1 73 ? 4.816 1.579 4.471 1.00 83.69 73 TRP A C 1
ATOM 603 O O . TRP A 1 73 ? 5.053 0.763 3.576 1.00 83.69 73 TRP A O 1
ATOM 613 N N . GLU A 1 74 ? 5.720 2.424 4.945 1.00 78.19 74 GLU A N 1
ATOM 614 C CA . GLU A 1 74 ? 7.126 2.366 4.574 1.00 78.19 74 GLU A CA 1
ATOM 615 C C . GLU A 1 74 ? 7.881 1.535 5.619 1.00 78.19 74 GLU A C 1
ATOM 617 O O . GLU A 1 74 ? 7.782 1.785 6.826 1.00 78.19 74 GLU A O 1
ATOM 622 N N . ASN A 1 75 ? 8.660 0.553 5.162 1.00 71.81 75 ASN A N 1
ATOM 623 C CA . ASN A 1 75 ? 9.647 -0.106 6.000 1.00 71.81 75 ASN A CA 1
ATOM 624 C C . ASN A 1 75 ? 11.070 0.259 5.564 1.00 71.81 75 ASN A C 1
ATOM 626 O O . ASN A 1 75 ? 11.453 -0.011 4.427 1.00 71.81 75 ASN A O 1
ATOM 630 N N . LEU A 1 76 ? 11.853 0.801 6.502 1.00 59.78 76 LEU A N 1
ATOM 631 C CA . LEU A 1 76 ? 13.275 1.133 6.351 1.00 59.78 76 LEU A CA 1
ATOM 632 C C . LEU A 1 76 ? 14.145 0.291 7.307 1.00 59.78 76 LEU A C 1
ATOM 634 O O . LEU A 1 76 ? 14.929 0.815 8.103 1.00 59.78 76 LEU A O 1
ATOM 638 N N . GLY A 1 77 ? 13.980 -1.032 7.279 1.00 59.78 77 GLY A N 1
ATOM 639 C CA . GLY A 1 77 ? 14.779 -1.963 8.077 1.00 59.78 77 GLY A CA 1
ATOM 640 C C . GLY A 1 77 ? 14.285 -2.171 9.514 1.00 59.78 77 GLY A C 1
ATOM 641 O O . GLY A 1 77 ? 13.513 -3.091 9.765 1.00 59.78 77 GLY A O 1
ATOM 642 N N . ASN A 1 78 ? 14.807 -1.397 10.477 1.00 48.66 78 ASN A N 1
ATOM 643 C CA . ASN A 1 78 ? 14.759 -1.754 11.911 1.00 48.66 78 ASN A CA 1
ATOM 644 C C . ASN A 1 78 ? 13.590 -1.156 12.713 1.00 48.66 78 ASN A C 1
ATOM 646 O O . ASN A 1 78 ? 13.261 -1.695 13.768 1.00 48.66 78 ASN A O 1
ATOM 650 N N . ASP A 1 79 ? 12.972 -0.077 12.234 1.00 53.28 79 ASP A N 1
ATOM 651 C CA . ASP A 1 79 ? 11.795 0.553 12.850 1.00 53.28 79 ASP A CA 1
ATOM 652 C C . ASP A 1 79 ? 10.616 0.410 11.879 1.00 53.28 79 ASP A C 1
ATOM 654 O O . ASP A 1 79 ? 10.295 1.314 11.104 1.00 53.28 79 ASP A O 1
ATOM 658 N N . PHE A 1 80 ? 10.004 -0.773 11.888 1.00 57.28 80 PHE A N 1
ATOM 659 C CA . PHE A 1 80 ? 8.877 -1.089 11.017 1.00 57.28 80 PHE A CA 1
ATOM 660 C C . PHE A 1 80 ? 7.722 -0.093 11.214 1.00 57.28 80 PHE A C 1
ATOM 662 O O . PHE A 1 80 ? 7.295 0.167 12.339 1.00 57.28 80 PHE A O 1
ATOM 669 N N . CYS A 1 81 ? 7.184 0.413 10.100 1.00 59.53 81 CYS A N 1
ATOM 670 C CA . CYS A 1 81 ? 5.877 1.079 10.009 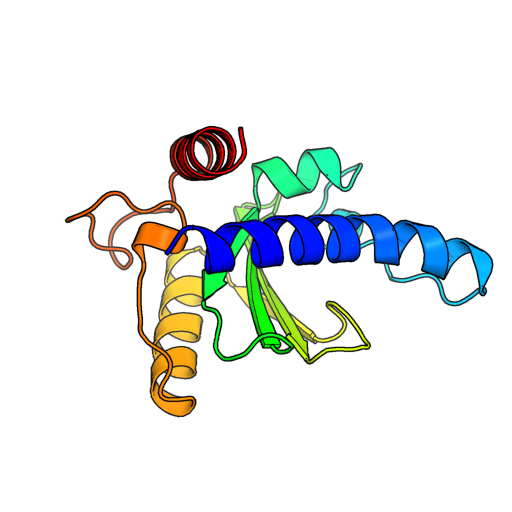1.00 59.53 81 CYS A CA 1
ATOM 671 C C . CYS A 1 81 ? 5.703 2.379 10.819 1.00 59.53 81 CYS A C 1
ATOM 673 O O . CYS A 1 81 ? 4.575 2.799 11.082 1.00 59.53 81 CYS A O 1
ATOM 675 N N . ARG A 1 82 ? 6.797 3.055 11.201 1.00 58.25 82 ARG A N 1
ATOM 676 C CA . ARG A 1 82 ? 6.720 4.381 11.844 1.00 58.25 82 ARG A CA 1
ATOM 677 C C . ARG A 1 82 ? 6.173 5.445 10.893 1.00 58.25 82 ARG A C 1
ATOM 679 O O . ARG A 1 82 ? 5.378 6.288 11.304 1.00 58.25 82 ARG A O 1
ATOM 686 N N . ASN A 1 83 ? 6.588 5.369 9.633 1.00 73.38 83 ASN A N 1
ATOM 687 C CA . ASN A 1 83 ? 6.119 6.244 8.575 1.00 73.38 83 ASN A CA 1
ATOM 688 C C . ASN A 1 83 ? 4.970 5.571 7.838 1.00 73.38 83 ASN A C 1
ATOM 690 O O . ASN A 1 83 ? 5.086 4.438 7.362 1.00 73.38 83 ASN A O 1
ATOM 694 N N . HIS A 1 84 ? 3.862 6.290 7.744 1.00 85.50 84 HIS A N 1
ATOM 695 C CA .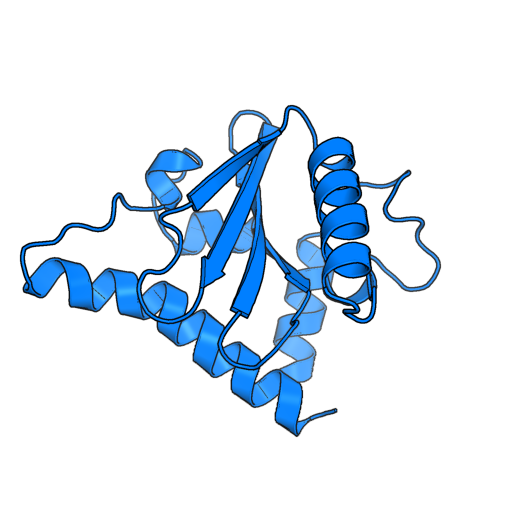 HIS A 1 84 ? 2.721 5.865 6.966 1.00 85.50 84 HIS A CA 1
ATOM 696 C C . HIS A 1 84 ? 2.040 7.079 6.346 1.00 85.50 84 HIS A C 1
ATOM 698 O O . HIS A 1 84 ? 2.049 8.172 6.918 1.00 85.50 84 HIS A O 1
ATOM 704 N N . ILE A 1 85 ? 1.475 6.887 5.161 1.00 89.62 85 ILE A N 1
ATOM 705 C CA . ILE A 1 85 ? 0.799 7.942 4.407 1.00 89.62 85 ILE A CA 1
ATOM 706 C C . ILE A 1 85 ? -0.628 7.483 4.146 1.00 89.62 85 ILE A C 1
ATOM 708 O O . ILE A 1 85 ? -0.844 6.365 3.679 1.00 89.62 85 ILE A O 1
ATOM 712 N N . HIS A 1 86 ? -1.583 8.350 4.475 1.00 92.25 86 HIS A N 1
ATOM 713 C CA . HIS A 1 86 ? -3.006 8.120 4.248 1.00 92.25 86 HIS A CA 1
ATOM 714 C C . HIS A 1 86 ? -3.416 8.644 2.877 1.00 92.25 86 HIS A C 1
ATOM 716 O O . HIS A 1 86 ? -3.018 9.735 2.468 1.00 92.25 86 HIS A O 1
ATOM 722 N N . PHE A 1 87 ? -4.259 7.873 2.209 1.00 95.06 87 PHE A N 1
ATOM 723 C CA . PHE A 1 87 ? -4.798 8.143 0.890 1.00 95.06 87 PHE A CA 1
ATOM 724 C C . PHE A 1 87 ? -6.307 7.961 0.908 1.00 95.06 87 PHE A C 1
ATOM 726 O O . PHE A 1 87 ? -6.842 7.084 1.591 1.00 95.06 87 PHE A O 1
ATOM 733 N N . SER A 1 88 ? -7.005 8.768 0.114 1.00 95.25 88 SER A N 1
ATOM 734 C CA . SER A 1 88 ? -8.471 8.741 0.083 1.00 95.25 88 SER A CA 1
ATOM 735 C C . SER A 1 88 ? -9.009 7.496 -0.626 1.00 95.25 88 SER A C 1
ATOM 737 O O . SER A 1 88 ? -10.168 7.131 -0.453 1.00 95.25 88 SER A O 1
ATOM 739 N N . ASN A 1 89 ? -8.189 6.873 -1.475 1.00 92.94 89 ASN A N 1
ATOM 740 C CA . ASN A 1 89 ? -8.541 5.708 -2.276 1.00 92.94 89 ASN A CA 1
ATOM 741 C C . ASN A 1 89 ? -7.285 4.936 -2.713 1.00 92.94 89 ASN A C 1
ATOM 743 O O . ASN A 1 89 ? -6.157 5.425 -2.615 1.00 92.94 89 ASN A O 1
ATOM 747 N N . TRP A 1 90 ? -7.502 3.735 -3.251 1.00 91.19 90 TRP A N 1
ATOM 748 C CA . TRP A 1 90 ? -6.436 2.844 -3.706 1.00 91.19 90 TRP A CA 1
ATOM 749 C C . TRP A 1 90 ? -5.607 3.445 -4.848 1.00 91.19 90 TRP A C 1
ATOM 751 O O . TRP A 1 90 ? -4.403 3.211 -4.923 1.00 91.19 90 TRP A O 1
ATOM 761 N N . ARG A 1 91 ? -6.225 4.238 -5.734 1.00 92.94 91 ARG A N 1
ATOM 762 C CA . ARG A 1 91 ? -5.567 4.777 -6.933 1.00 92.94 91 ARG A CA 1
ATOM 763 C C . ARG A 1 91 ? -4.478 5.767 -6.563 1.00 92.94 91 ARG A C 1
ATOM 765 O O . ARG A 1 91 ? -3.399 5.730 -7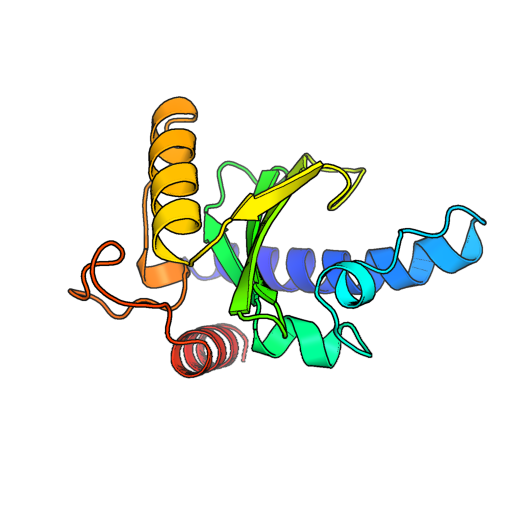.144 1.00 92.94 91 ARG A O 1
ATOM 772 N N . GLU A 1 92 ? -4.743 6.620 -5.579 1.00 93.25 92 GLU A N 1
ATOM 773 C CA . GLU A 1 92 ? -3.750 7.546 -5.031 1.00 93.25 92 GLU A CA 1
ATOM 774 C C . GLU A 1 92 ? -2.569 6.800 -4.400 1.00 93.25 92 GLU A C 1
ATOM 776 O O . GLU A 1 92 ? -1.418 7.142 -4.674 1.00 93.25 92 GLU A O 1
ATOM 781 N N . ALA A 1 93 ? -2.841 5.737 -3.636 1.00 90.06 93 ALA A N 1
ATOM 782 C CA . ALA A 1 93 ? -1.796 4.896 -3.056 1.00 90.06 93 ALA A CA 1
ATOM 783 C C . ALA A 1 93 ? -0.944 4.212 -4.144 1.00 90.06 93 ALA A C 1
ATOM 785 O O . ALA A 1 93 ? 0.285 4.251 -4.088 1.00 90.06 93 ALA A O 1
ATOM 786 N N . VAL A 1 94 ? -1.576 3.641 -5.176 1.00 89.25 94 VAL A N 1
ATOM 787 C CA . VAL A 1 94 ? -0.874 3.008 -6.306 1.00 89.25 94 VAL A CA 1
ATOM 788 C C . VAL A 1 94 ? -0.044 4.022 -7.093 1.00 89.25 94 VAL A C 1
ATOM 790 O O . VAL A 1 94 ? 1.103 3.731 -7.427 1.00 89.25 94 VAL A O 1
ATOM 793 N N . LEU A 1 95 ? -0.580 5.215 -7.371 1.00 91.38 95 LEU A N 1
ATOM 794 C CA . LEU A 1 95 ? 0.156 6.284 -8.052 1.00 91.38 95 LEU A CA 1
ATOM 795 C C . LEU A 1 95 ? 1.381 6.719 -7.249 1.00 91.38 95 LEU A C 1
ATOM 797 O O . LEU A 1 95 ? 2.468 6.812 -7.816 1.00 91.38 95 LEU A O 1
ATOM 801 N N . PHE A 1 96 ? 1.226 6.931 -5.939 1.00 89.69 96 PHE A N 1
ATOM 802 C CA . PHE A 1 96 ? 2.347 7.247 -5.055 1.00 89.69 96 PHE A CA 1
ATOM 803 C C . PHE A 1 96 ? 3.449 6.187 -5.166 1.00 89.69 96 PHE A C 1
ATOM 805 O O . PHE A 1 96 ? 4.607 6.512 -5.410 1.00 89.69 96 PHE A O 1
ATOM 812 N N . LEU A 1 97 ? 3.081 4.911 -5.082 1.00 85.06 97 LEU A N 1
ATOM 813 C CA . LEU A 1 97 ? 4.030 3.798 -5.108 1.00 85.06 97 LEU A CA 1
ATOM 814 C C . LEU A 1 97 ? 4.675 3.596 -6.473 1.00 85.06 97 LEU A C 1
ATOM 816 O O . LEU A 1 97 ? 5.852 3.251 -6.553 1.00 85.06 97 LEU A O 1
ATOM 820 N N . TYR A 1 98 ? 3.936 3.849 -7.549 1.00 86.50 98 TYR A N 1
ATOM 821 C CA . TYR A 1 98 ? 4.491 3.870 -8.893 1.00 86.50 98 TYR A CA 1
ATOM 822 C C . TYR A 1 98 ? 5.555 4.967 -9.033 1.00 86.50 98 TYR A C 1
ATOM 824 O O . TYR A 1 98 ? 6.656 4.697 -9.519 1.00 86.50 98 TYR A O 1
ATOM 832 N N . GLU A 1 99 ? 5.275 6.182 -8.556 1.00 88.75 99 GLU A N 1
ATOM 833 C CA . GLU A 1 99 ? 6.247 7.280 -8.556 1.00 88.75 99 GLU A CA 1
ATOM 834 C C . GLU A 1 99 ? 7.472 6.979 -7.679 1.00 88.75 99 GLU A C 1
ATOM 836 O O . GLU A 1 99 ? 8.604 7.175 -8.128 1.00 88.75 99 GLU A O 1
ATOM 841 N N . GLU A 1 100 ? 7.278 6.443 -6.472 1.00 84.44 100 GLU A N 1
ATOM 842 C CA . GLU A 1 100 ? 8.382 6.047 -5.590 1.00 84.44 100 GLU A CA 1
ATOM 843 C C . GLU A 1 100 ? 9.233 4.926 -6.203 1.00 84.44 100 GLU A C 1
ATOM 845 O O . GLU A 1 100 ? 10.465 4.993 -6.170 1.00 84.44 100 GLU A O 1
ATOM 850 N N . SER A 1 101 ? 8.609 3.945 -6.865 1.00 81.06 101 SER A N 1
ATOM 851 C CA . SER A 1 101 ? 9.341 2.874 -7.550 1.00 81.06 101 SER A CA 1
ATOM 852 C C . SER A 1 101 ? 10.290 3.426 -8.623 1.00 81.06 101 SER A C 1
ATOM 854 O O . SER A 1 101 ? 11.441 2.991 -8.709 1.00 81.06 101 SER A O 1
ATOM 856 N N . LYS A 1 102 ? 9.862 4.455 -9.373 1.00 84.69 102 LYS A N 1
ATOM 857 C CA . LYS A 1 102 ? 10.693 5.122 -10.388 1.00 84.69 102 LYS 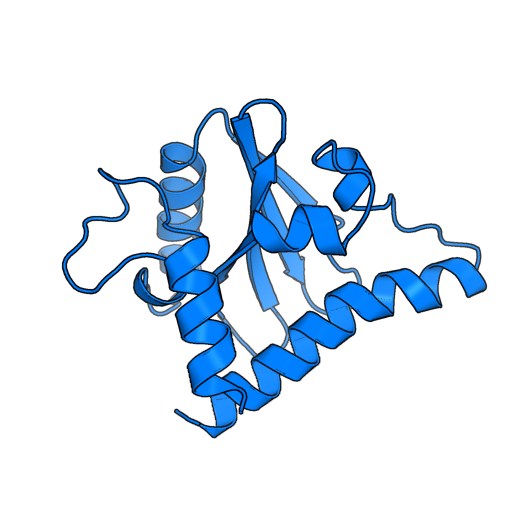A CA 1
ATOM 858 C C . LYS A 1 102 ? 11.863 5.880 -9.769 1.00 84.69 102 LYS A C 1
ATOM 860 O O . LYS A 1 102 ? 12.969 5.807 -10.299 1.00 84.69 102 LYS A O 1
ATOM 865 N N . LYS A 1 103 ? 11.638 6.588 -8.657 1.00 84.69 103 LYS A N 1
ATOM 866 C CA . LYS A 1 103 ? 12.697 7.331 -7.945 1.00 84.69 103 LYS A CA 1
ATOM 867 C C . LYS A 1 103 ? 13.789 6.406 -7.428 1.00 84.69 103 LYS A C 1
ATOM 869 O O . LYS A 1 103 ? 14.965 6.750 -7.485 1.00 84.69 103 LYS A O 1
ATOM 874 N N . LEU A 1 104 ? 13.388 5.238 -6.935 1.00 78.06 104 LEU A N 1
ATOM 875 C CA . LEU A 1 104 ? 14.306 4.245 -6.393 1.00 78.06 104 LEU A CA 1
ATOM 876 C C . LEU A 1 104 ? 14.978 3.416 -7.497 1.00 78.06 104 LEU A C 1
ATOM 878 O O . LEU A 1 104 ? 16.017 2.818 -7.254 1.00 78.06 104 LEU A O 1
ATOM 882 N N . GLY A 1 105 ? 14.433 3.385 -8.716 1.00 76.62 105 GLY A N 1
ATOM 883 C CA . GLY A 1 105 ? 14.889 2.462 -9.760 1.00 76.62 105 GLY A CA 1
ATOM 884 C C . GLY A 1 105 ? 14.479 1.014 -9.472 1.00 76.62 105 GLY A C 1
ATOM 885 O O . GLY A 1 105 ? 15.157 0.077 -9.894 1.00 76.62 105 GLY A O 1
ATOM 886 N N . ALA A 1 106 ? 13.390 0.828 -8.722 1.00 74.75 106 ALA A N 1
ATOM 887 C CA . ALA A 1 106 ? 12.792 -0.474 -8.472 1.00 74.75 106 ALA A CA 1
ATOM 888 C C . ALA A 1 106 ? 12.064 -0.985 -9.726 1.00 74.75 106 ALA A C 1
ATOM 890 O O . ALA A 1 106 ? 11.576 -0.208 -10.549 1.00 74.75 106 ALA A O 1
ATOM 891 N N . ILE A 1 107 ? 11.945 -2.307 -9.855 1.00 73.12 107 ILE A N 1
ATOM 892 C CA . ILE A 1 107 ? 11.098 -2.910 -10.889 1.00 73.12 107 ILE A CA 1
ATOM 893 C C . ILE A 1 107 ? 9.641 -2.774 -10.441 1.00 73.12 107 ILE A C 1
ATOM 895 O O . ILE A 1 107 ? 9.249 -3.328 -9.414 1.00 73.12 107 ILE A O 1
ATOM 899 N N . TRP A 1 108 ? 8.842 -2.049 -11.222 1.00 77.75 108 TRP A N 1
ATOM 900 C CA . TRP A 1 108 ? 7.391 -2.021 -11.063 1.00 77.75 108 TRP A CA 1
ATOM 901 C C . TRP A 1 108 ? 6.801 -3.374 -11.476 1.00 77.75 108 TRP A C 1
ATOM 903 O O . TRP A 1 108 ? 7.012 -3.815 -12.604 1.00 77.75 108 TRP A O 1
ATOM 913 N N . GLY A 1 109 ? 6.083 -4.033 -10.567 1.00 76.44 109 GLY A N 1
ATOM 914 C CA . GLY A 1 109 ? 5.534 -5.375 -10.785 1.00 76.44 109 GLY A CA 1
ATOM 915 C C . GLY A 1 109 ? 4.163 -5.537 -10.138 1.00 76.44 109 GLY A C 1
ATOM 916 O O . GLY A 1 109 ? 4.086 -6.273 -9.153 1.00 76.44 109 GLY A O 1
ATOM 917 N N . PRO A 1 110 ? 3.121 -4.835 -10.634 1.00 74.31 110 PRO A N 1
ATOM 918 C CA . PRO A 1 110 ? 1.806 -4.704 -9.996 1.00 74.31 110 PRO A CA 1
ATOM 919 C C . PRO A 1 110 ? 1.158 -6.055 -9.684 1.00 74.31 110 PRO A C 1
ATOM 921 O O . PRO A 1 110 ? 0.367 -6.172 -8.756 1.00 74.31 110 PRO A O 1
ATOM 924 N N . GLU A 1 111 ? 1.540 -7.113 -10.386 1.00 72.88 111 GLU A N 1
ATOM 925 C CA . GLU A 1 111 ? 1.063 -8.464 -10.121 1.00 72.88 111 GLU A CA 1
ATOM 926 C C . GLU A 1 111 ? 1.408 -8.959 -8.710 1.00 72.88 111 GLU A C 1
ATOM 928 O O . GLU A 1 111 ? 0.653 -9.713 -8.103 1.00 72.88 111 GLU A O 1
ATOM 933 N N . SER A 1 112 ? 2.499 -8.448 -8.138 1.00 65.38 112 SER A N 1
ATOM 934 C CA . SER A 1 112 ? 2.895 -8.715 -6.749 1.00 65.38 112 SER A CA 1
ATOM 935 C C . SER A 1 112 ? 1.981 -8.037 -5.716 1.00 65.38 112 SER A C 1
ATOM 937 O O . SER A 1 112 ? 2.142 -8.285 -4.528 1.00 65.38 112 SER A O 1
ATOM 939 N N . PHE A 1 113 ? 1.034 -7.204 -6.163 1.00 65.88 113 PHE A N 1
ATOM 940 C CA . PHE A 1 113 ? 0.208 -6.298 -5.363 1.00 65.88 113 PHE A CA 1
ATOM 941 C C . PHE A 1 113 ? -1.274 -6.708 -5.384 1.00 65.88 113 PHE A C 1
ATOM 943 O O . PHE A 1 113 ? -2.152 -5.885 -5.131 1.00 65.88 113 PHE A O 1
ATOM 950 N N . GLY A 1 114 ? -1.571 -7.958 -5.753 1.00 74.19 114 GLY A N 1
ATOM 951 C CA . GLY A 1 114 ? -2.948 -8.441 -5.892 1.00 74.19 114 GLY A CA 1
ATOM 952 C C . GLY A 1 114 ? -3.612 -8.069 -7.219 1.00 74.19 114 GLY A C 1
ATOM 953 O O . GLY A 1 114 ? -4.830 -8.175 -7.342 1.00 74.19 114 GLY A O 1
ATOM 954 N N . PHE A 1 115 ? -2.837 -7.658 -8.227 1.00 83.50 115 PHE A N 1
ATOM 955 C CA . PHE A 1 115 ? -3.338 -7.488 -9.589 1.00 83.50 115 PHE A CA 1
ATOM 956 C C . PHE A 1 115 ? -3.084 -8.740 -10.426 1.00 83.50 115 PHE A C 1
ATOM 958 O O . PHE A 1 115 ? -2.009 -9.326 -10.400 1.00 83.50 115 PHE A O 1
ATOM 965 N N . ARG A 1 116 ? -4.064 -9.163 -11.221 1.00 83.19 116 ARG A N 1
ATOM 966 C CA . ARG A 1 116 ? -3.834 -10.238 -12.195 1.00 83.19 116 ARG A CA 1
ATOM 967 C C . ARG A 1 116 ? -3.031 -9.700 -13.380 1.00 83.19 116 ARG A C 1
ATOM 969 O O . ARG A 1 116 ? -3.131 -8.522 -13.720 1.00 83.19 116 ARG A O 1
ATOM 976 N N . VAL A 1 117 ? -2.281 -10.575 -14.050 1.00 82.44 117 VAL A N 1
ATOM 977 C CA . VAL A 1 117 ? -1.565 -10.227 -15.289 1.00 82.44 117 VAL A CA 1
ATOM 978 C C . VAL A 1 117 ? -2.535 -9.580 -16.283 1.00 82.44 117 VAL A C 1
ATOM 980 O O . VAL A 1 117 ? -3.599 -10.127 -16.570 1.00 82.44 117 VAL A O 1
ATOM 983 N N . GLY A 1 118 ? -2.160 -8.413 -16.808 1.00 82.88 118 GLY A N 1
ATOM 984 C CA . GLY A 1 118 ? -2.970 -7.656 -17.769 1.00 82.88 118 GLY A CA 1
ATOM 985 C C . GLY A 1 118 ? -4.066 -6.780 -17.151 1.00 82.88 118 GLY A C 1
ATOM 986 O O . GLY A 1 118 ? -4.701 -6.018 -17.880 1.00 82.88 118 GLY A O 1
ATOM 987 N N . VAL A 1 119 ? -4.272 -6.826 -15.831 1.00 88.12 119 VAL A N 1
ATOM 988 C CA . VAL A 1 119 ? -5.130 -5.863 -15.129 1.00 88.12 119 VAL A CA 1
ATOM 989 C C . VAL A 1 119 ? -4.365 -4.558 -14.961 1.00 88.12 119 VAL A C 1
ATOM 991 O O . VAL A 1 119 ? -3.245 -4.538 -14.457 1.00 88.12 119 VAL A O 1
ATOM 994 N N . ASN A 1 120 ? -4.974 -3.449 -15.383 1.00 88.62 120 ASN A N 1
ATOM 995 C CA . ASN A 1 120 ? -4.380 -2.134 -15.193 1.00 88.62 120 ASN A CA 1
ATOM 996 C C . ASN A 1 120 ? -4.531 -1.712 -13.719 1.00 88.62 120 ASN A C 1
ATOM 998 O O . ASN A 1 120 ? -5.670 -1.484 -13.288 1.00 88.62 120 ASN A O 1
ATOM 1002 N N . PRO A 1 121 ? -3.422 -1.550 -12.973 1.00 88.44 121 PRO A N 1
ATOM 1003 C CA . PRO A 1 121 ? -3.458 -1.214 -11.558 1.00 88.44 121 PRO A CA 1
ATOM 1004 C C . PRO A 1 121 ? -3.869 0.233 -11.301 1.00 88.44 121 PRO A C 1
ATOM 1006 O O . PRO A 1 121 ? -3.983 0.587 -10.147 1.00 88.44 121 PRO A O 1
ATOM 1009 N N . PHE A 1 122 ? -4.046 1.076 -12.327 1.00 90.50 122 PHE A N 1
ATOM 1010 C CA . PHE A 1 122 ? -4.521 2.463 -12.210 1.00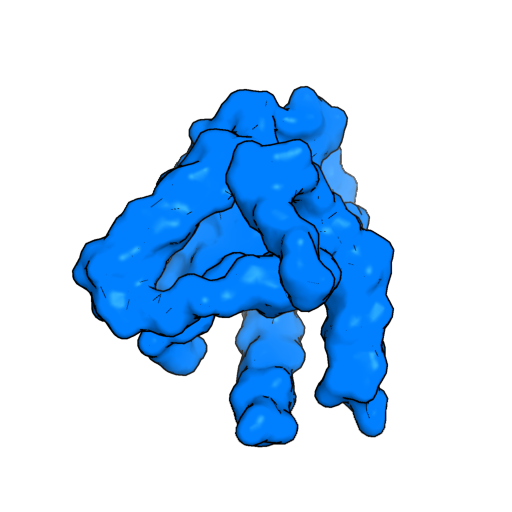 90.50 122 PHE A CA 1
ATOM 1011 C C . PHE A 1 122 ? -6.011 2.622 -12.511 1.00 90.50 122 PHE A C 1
ATOM 1013 O O . PHE A 1 122 ? -6.556 3.706 -12.297 1.00 90.50 122 PHE A O 1
ATOM 1020 N N . GLU A 1 123 ? -6.669 1.549 -12.959 1.00 92.38 123 GLU A N 1
ATOM 1021 C CA . GLU A 1 123 ? -8.103 1.533 -13.277 1.00 92.38 123 GLU A CA 1
ATOM 1022 C C . GLU A 1 123 ? -8.896 0.492 -12.467 1.00 92.38 123 GLU A C 1
ATOM 1024 O O . GLU A 1 123 ? -10.123 0.501 -12.498 1.00 92.38 123 GLU A O 1
ATOM 1029 N N . ASN A 1 124 ? -8.223 -0.395 -11.726 1.00 91.50 124 ASN A N 1
ATOM 1030 C CA . ASN A 1 124 ? -8.854 -1.452 -10.938 1.00 91.50 124 ASN A CA 1
ATOM 1031 C C . ASN A 1 124 ? -8.288 -1.470 -9.517 1.00 91.50 124 ASN A C 1
ATOM 1033 O O . ASN A 1 124 ? -7.107 -1.206 -9.326 1.00 91.50 124 ASN A O 1
ATOM 1037 N N . GLU A 1 125 ? -9.123 -1.807 -8.535 1.00 90.44 125 GLU A N 1
ATOM 1038 C CA . GLU A 1 125 ? -8.688 -2.018 -7.150 1.00 90.44 125 GLU A CA 1
ATOM 1039 C C . GLU A 1 125 ? -7.978 -3.380 -7.003 1.00 90.44 125 GLU A C 1
ATOM 1041 O O . GLU A 1 125 ? -8.338 -4.317 -7.724 1.00 90.44 125 GLU A O 1
ATOM 1046 N N . PRO A 1 126 ? -6.992 -3.523 -6.093 1.00 88.12 126 PRO A N 1
ATOM 1047 C CA . PRO A 1 126 ? -6.380 -4.814 -5.791 1.00 88.12 126 PRO A CA 1
ATOM 1048 C C . PRO A 1 126 ? -7.390 -5.891 -5.377 1.00 88.12 126 PRO A C 1
ATOM 1050 O O . PRO A 1 126 ? -8.300 -5.641 -4.583 1.00 88.12 126 PRO A O 1
ATOM 1053 N N . ASP A 1 127 ? -7.178 -7.118 -5.851 1.00 88.94 127 ASP A N 1
ATOM 1054 C CA . ASP A 1 127 ? -7.916 -8.298 -5.405 1.00 88.94 127 ASP A CA 1
ATOM 1055 C C . ASP A 1 127 ? -7.145 -8.981 -4.265 1.00 88.94 127 ASP A C 1
ATOM 1057 O O . ASP A 1 127 ? -6.186 -9.728 -4.474 1.00 88.94 127 ASP A O 1
ATOM 1061 N N . PHE A 1 128 ? -7.575 -8.712 -3.031 1.00 86.06 128 PHE A N 1
ATOM 1062 C CA . PHE A 1 128 ? -6.978 -9.293 -1.825 1.00 86.06 128 PHE A CA 1
ATOM 1063 C C . PHE A 1 128 ? -7.129 -10.818 -1.750 1.00 86.06 128 PHE A C 1
ATOM 1065 O O . PHE A 1 128 ? -6.283 -11.484 -1.153 1.00 86.06 128 PHE A O 1
ATOM 1072 N N . SER A 1 129 ? -8.173 -11.384 -2.367 1.00 85.75 129 SER A N 1
ATOM 1073 C CA . SER A 1 129 ? -8.372 -12.839 -2.386 1.00 85.75 129 SER A CA 1
ATOM 1074 C C . SER A 1 129 ? -7.349 -13.485 -3.310 1.00 85.75 129 SER A C 1
ATOM 1076 O O . SER A 1 129 ? -6.661 -14.416 -2.904 1.00 85.75 129 SER A O 1
ATOM 1078 N N . PHE A 1 130 ? -7.169 -12.918 -4.506 1.00 83.19 130 PHE A N 1
ATOM 1079 C CA . PHE A 1 130 ? -6.123 -13.345 -5.433 1.00 83.19 130 PHE A CA 1
ATOM 1080 C C . PHE A 1 130 ? -4.718 -13.186 -4.836 1.00 83.19 130 PHE A C 1
ATOM 1082 O O . PHE A 1 130 ? -3.886 -14.080 -4.973 1.00 83.19 130 PHE A O 1
ATOM 1089 N N . TYR A 1 131 ? -4.449 -12.076 -4.139 1.00 80.19 131 TYR A N 1
ATOM 1090 C CA . TYR A 1 131 ? -3.171 -11.891 -3.448 1.00 80.19 131 TYR A CA 1
ATOM 1091 C C . TYR A 1 131 ? -2.923 -13.001 -2.421 1.00 80.19 131 TYR A C 1
ATOM 1093 O O . TYR A 1 131 ? -1.831 -13.565 -2.372 1.00 80.19 131 TYR A O 1
ATOM 1101 N N . LYS A 1 132 ? -3.946 -13.355 -1.636 1.00 77.62 132 LYS A N 1
ATOM 1102 C CA . LYS A 1 132 ? -3.856 -14.430 -0.649 1.00 77.62 132 LYS A CA 1
ATOM 1103 C C . LYS A 1 132 ? -3.630 -15.798 -1.297 1.00 77.62 132 LYS A C 1
ATOM 1105 O O . LYS A 1 132 ? -2.755 -16.522 -0.836 1.00 77.62 132 LYS A O 1
ATOM 1110 N N . GLU A 1 133 ? -4.340 -16.113 -2.381 1.00 81.19 133 GLU A N 1
ATOM 1111 C CA . GLU A 1 133 ? -4.122 -17.335 -3.175 1.00 81.19 133 GLU A CA 1
ATOM 1112 C C . GLU A 1 133 ? -2.679 -17.414 -3.692 1.00 81.19 133 GLU A C 1
ATOM 1114 O O . GLU A 1 133 ? -2.012 -18.430 -3.513 1.00 81.19 133 GLU A O 1
ATOM 1119 N N . MET A 1 134 ? -2.166 -16.322 -4.271 1.00 75.44 134 MET A N 1
ATOM 1120 C CA . MET A 1 134 ? -0.787 -16.240 -4.763 1.00 75.44 134 MET A CA 1
ATOM 1121 C C . MET A 1 134 ? 0.226 -16.429 -3.629 1.00 75.44 134 MET A C 1
ATOM 1123 O O . MET A 1 134 ? 1.247 -17.090 -3.799 1.00 75.44 134 MET A O 1
ATOM 1127 N N . VAL A 1 135 ? -0.026 -15.842 -2.462 1.00 68.88 135 VAL A N 1
ATOM 1128 C CA . VAL A 1 135 ? 0.811 -16.046 -1.279 1.00 68.88 135 VAL A CA 1
ATOM 1129 C C . VAL A 1 135 ? 0.774 -17.532 -0.900 1.00 68.88 135 VAL A C 1
ATOM 1131 O O . VAL A 1 135 ? 1.819 -18.174 -0.886 1.00 68.88 135 VAL A O 1
ATOM 1134 N N . GLU A 1 136 ? -0.396 -18.119 -0.671 1.00 70.50 136 GLU A N 1
ATOM 1135 C CA . GLU A 1 136 ? -0.535 -19.524 -0.258 1.00 70.50 136 GLU A CA 1
ATOM 1136 C C . GLU A 1 136 ? 0.110 -20.513 -1.254 1.00 70.50 136 GLU A C 1
ATOM 1138 O O . GLU A 1 136 ? 0.926 -21.336 -0.838 1.00 70.50 136 GLU A O 1
ATOM 1143 N N . GLU A 1 137 ? -0.136 -20.370 -2.562 1.00 68.31 137 GLU A N 1
ATOM 1144 C CA . GLU A 1 137 ? 0.405 -21.248 -3.617 1.00 68.31 137 GLU A CA 1
ATOM 1145 C C . GLU A 1 137 ? 1.942 -21.236 -3.689 1.00 68.31 137 GLU A C 1
ATOM 1147 O O . GLU A 1 137 ? 2.573 -22.259 -3.954 1.00 68.31 137 GLU A O 1
ATOM 1152 N N . TYR A 1 138 ? 2.575 -20.087 -3.438 1.00 57.28 138 TYR A N 1
ATOM 1153 C CA . TYR A 1 138 ? 4.036 -19.963 -3.482 1.00 57.28 138 TYR A CA 1
ATOM 1154 C C . TYR A 1 138 ? 4.724 -20.329 -2.151 1.00 57.28 138 TYR A C 1
ATOM 1156 O O . TYR A 1 138 ? 5.965 -20.347 -2.093 1.00 57.28 138 TYR A O 1
ATOM 1164 N N . TYR A 1 139 ? 3.958 -20.591 -1.082 1.00 50.12 139 TYR A N 1
ATOM 1165 C CA . TYR A 1 139 ? 4.466 -20.767 0.285 1.00 50.12 139 TYR A CA 1
ATOM 1166 C C . TYR A 1 139 ? 4.238 -22.131 0.940 1.00 50.12 139 TYR A C 1
ATOM 1168 O O . TYR A 1 139 ? 4.749 -22.299 2.064 1.00 50.12 139 TYR A O 1
ATOM 1176 N N . ASP A 1 140 ? 3.571 -23.055 0.250 1.00 48.69 140 ASP A N 1
ATOM 1177 C CA . ASP A 1 140 ? 3.521 -24.495 0.547 1.00 48.69 140 ASP A CA 1
ATOM 1178 C C . ASP A 1 140 ? 4.606 -25.280 -0.221 1.00 48.69 140 ASP A C 1
ATOM 1180 O O . ASP A 1 140 ? 5.197 -26.208 0.384 1.00 48.69 140 ASP A O 1
#